Protein AF-A0A2H0Z8P1-F1 (afdb_monomer_lite)

Sequence (71 aa):
MIKLFVKFESSFIKEFRSENPGVTIGRKADNDLVLDNATVSGHHCKIYKAGETFFIEDLGSTNGTFVNGKK

Radius of gyration: 11.9 Å; chains: 1; bounding box: 24×27×24 Å

Structure (mmCIF, N/CA/C/O backbone):
data_AF-A0A2H0Z8P1-F1
#
_entry.id   AF-A0A2H0Z8P1-F1
#
loop_
_atom_site.group_PDB
_atom_site.id
_atom_site.type_symbol
_atom_site.label_atom_id
_atom_site.label_alt_id
_atom_site.label_comp_id
_atom_site.label_asym_id
_atom_site.label_entity_id
_atom_site.label_seq_id
_atom_site.pdbx_PDB_ins_code
_atom_site.Cartn_x
_atom_site.Cartn_y
_atom_site.Cartn_z
_atom_site.occupancy
_atom_site.B_iso_or_equiv
_atom_site.auth_seq_id
_atom_site.auth_comp_id
_atom_site.auth_asym_id
_atom_site.auth_atom_id
_atom_site.pdbx_PDB_model_num
ATOM 1 N N . MET A 1 1 ? -2.164 14.461 7.099 1.00 86.56 1 MET A N 1
ATOM 2 C CA . MET A 1 1 ? -1.160 13.496 7.577 1.00 86.56 1 MET A CA 1
ATOM 3 C C . MET A 1 1 ? -1.720 12.081 7.733 1.00 86.56 1 MET A C 1
ATOM 5 O O . MET A 1 1 ? -2.596 11.843 8.561 1.00 86.56 1 MET A O 1
ATOM 9 N N . ILE A 1 2 ? -1.185 11.142 6.955 1.00 94.31 2 ILE A N 1
ATOM 10 C CA . ILE A 1 2 ? -1.321 9.693 7.137 1.00 94.31 2 ILE A CA 1
ATOM 11 C C . ILE A 1 2 ? -0.103 9.195 7.912 1.00 94.31 2 ILE A C 1
ATOM 13 O O . ILE A 1 2 ? 1.030 9.566 7.600 1.00 94.31 2 ILE A O 1
ATOM 17 N N . LYS A 1 3 ? -0.336 8.338 8.908 1.00 95.56 3 LYS A N 1
ATOM 18 C CA . LYS A 1 3 ? 0.712 7.697 9.702 1.00 95.56 3 LYS A CA 1
ATOM 19 C C . LYS A 1 3 ? 0.520 6.184 9.682 1.00 95.56 3 LYS A C 1
ATOM 21 O O . LYS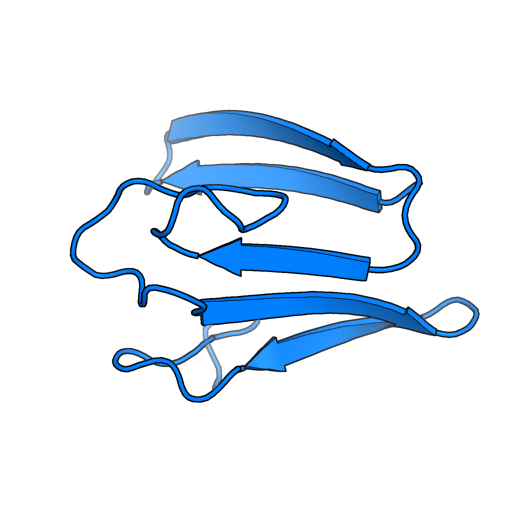 A 1 3 ? -0.532 5.697 10.086 1.00 95.56 3 LYS A O 1
ATOM 26 N N . LEU A 1 4 ? 1.542 5.454 9.243 1.00 95.94 4 LEU A N 1
ATOM 27 C CA . LEU A 1 4 ? 1.552 3.994 9.172 1.00 95.94 4 LEU A CA 1
ATOM 28 C C . LEU A 1 4 ? 2.699 3.437 10.019 1.00 95.94 4 LEU A C 1
ATOM 30 O O . LEU A 1 4 ? 3.820 3.943 9.976 1.00 95.94 4 LEU A O 1
ATOM 34 N N . PHE A 1 5 ? 2.427 2.366 10.761 1.00 96.38 5 PHE A N 1
ATOM 35 C CA . PHE A 1 5 ? 3.453 1.569 11.429 1.00 96.38 5 PHE A CA 1
ATOM 36 C C . PHE A 1 5 ? 3.572 0.236 10.701 1.00 96.38 5 PHE A C 1
ATOM 38 O O . PHE A 1 5 ? 2.618 -0.538 10.659 1.00 96.38 5 PHE A O 1
ATOM 45 N N . VAL A 1 6 ? 4.741 -0.030 10.130 1.00 96.12 6 VAL A N 1
ATOM 46 C CA . VAL A 1 6 ? 5.010 -1.261 9.391 1.00 96.12 6 VAL A CA 1
ATOM 47 C C . VAL A 1 6 ? 5.620 -2.280 10.341 1.00 96.12 6 VAL A C 1
ATOM 49 O O . VAL A 1 6 ? 6.622 -2.001 11.008 1.00 96.12 6 VAL A O 1
ATOM 52 N N . LYS A 1 7 ? 5.018 -3.466 10.389 1.00 95.31 7 LYS A N 1
ATOM 53 C CA . LYS A 1 7 ? 5.500 -4.613 11.156 1.00 95.31 7 LYS A CA 1
ATOM 54 C C . LYS A 1 7 ? 5.620 -5.827 10.246 1.00 95.31 7 LYS A C 1
ATOM 56 O O . LYS A 1 7 ? 4.863 -5.952 9.287 1.00 95.31 7 LYS A O 1
ATOM 61 N N . PHE A 1 8 ? 6.554 -6.707 10.570 1.00 93.00 8 PHE A N 1
ATOM 62 C CA . PHE A 1 8 ? 6.661 -8.030 9.971 1.00 93.00 8 PHE A CA 1
ATOM 63 C C . PHE A 1 8 ? 6.749 -9.045 11.104 1.00 93.00 8 PHE A C 1
ATOM 65 O O . PHE A 1 8 ? 7.617 -8.916 11.972 1.00 93.00 8 PHE A O 1
ATOM 72 N N . GLU A 1 9 ? 5.814 -9.996 11.130 1.00 89.75 9 GLU A N 1
ATOM 73 C CA . GLU A 1 9 ? 5.564 -10.839 12.303 1.00 89.75 9 GLU A CA 1
ATOM 74 C C . GLU A 1 9 ? 5.377 -9.957 13.558 1.00 89.75 9 GLU A C 1
ATOM 76 O O . GLU A 1 9 ? 4.549 -9.041 13.577 1.00 89.75 9 GLU A O 1
ATOM 81 N N . SER A 1 10 ? 6.192 -10.167 14.589 1.00 91.06 10 SER A N 1
ATOM 82 C CA . SER A 1 10 ? 6.179 -9.379 15.827 1.00 91.06 10 SER A CA 1
ATOM 83 C C . SER A 1 10 ? 7.135 -8.180 15.810 1.00 91.06 10 SER A C 1
ATOM 85 O O . SER A 1 10 ? 7.154 -7.395 16.760 1.00 91.06 10 SER A O 1
ATOM 87 N N . SER A 1 11 ? 7.927 -8.010 14.749 1.00 94.81 11 SER A N 1
ATOM 88 C CA . SER A 1 11 ? 8.988 -7.004 14.684 1.00 94.81 11 SER A CA 1
ATOM 89 C C . SER A 1 11 ? 8.491 -5.699 14.073 1.00 94.81 11 SER A C 1
ATOM 91 O O . SER A 1 11 ? 7.933 -5.674 12.974 1.00 94.81 11 SER A O 1
ATOM 93 N N . PHE A 1 12 ? 8.731 -4.587 14.769 1.00 95.38 12 PHE A N 1
ATOM 94 C CA . PHE A 1 12 ? 8.558 -3.257 14.196 1.00 95.38 12 PHE A CA 1
ATOM 95 C C . PHE A 1 12 ? 9.666 -2.976 13.182 1.00 95.38 12 PHE A C 1
ATOM 97 O O . PHE A 1 12 ? 10.844 -3.077 13.510 1.00 95.38 12 PHE A O 1
ATOM 104 N N . ILE A 1 13 ? 9.272 -2.622 11.960 1.00 95.12 13 ILE A N 1
ATOM 105 C CA . ILE A 1 13 ? 10.204 -2.356 10.865 1.00 95.12 13 ILE A CA 1
ATOM 106 C C . ILE A 1 13 ? 10.457 -0.859 10.745 1.00 95.12 13 ILE A C 1
ATOM 108 O O . ILE A 1 13 ? 11.601 -0.419 10.814 1.00 95.12 13 ILE A O 1
ATOM 112 N N . LYS A 1 14 ? 9.395 -0.068 10.548 1.00 95.25 14 LYS A N 1
ATOM 113 C CA . LYS A 1 14 ? 9.502 1.389 10.401 1.00 95.25 14 LYS A CA 1
ATOM 114 C C . LYS A 1 14 ? 8.178 2.108 10.603 1.00 95.25 14 LYS A C 1
ATOM 116 O O . LYS A 1 14 ? 7.096 1.548 10.421 1.00 95.25 14 LYS A O 1
ATOM 121 N N . GLU A 1 15 ? 8.288 3.387 10.926 1.00 97.06 15 GLU A N 1
ATOM 122 C CA . GLU A 1 15 ? 7.191 4.343 10.878 1.00 97.06 15 GLU A CA 1
ATOM 123 C C . GLU A 1 15 ? 7.256 5.077 9.536 1.00 97.06 15 GLU A C 1
ATOM 125 O O . GLU A 1 15 ? 8.330 5.491 9.104 1.00 97.06 15 GLU A O 1
ATOM 130 N N . PHE A 1 16 ? 6.112 5.238 8.882 1.00 96.56 16 PHE A N 1
ATOM 131 C CA . PHE A 1 16 ? 5.979 6.009 7.654 1.00 96.56 16 PHE A CA 1
ATOM 132 C C . PHE A 1 16 ? 4.946 7.115 7.853 1.00 96.56 16 PHE A C 1
ATOM 134 O O . PHE A 1 16 ? 3.867 6.883 8.408 1.00 96.56 16 PHE A O 1
ATOM 141 N N . ARG A 1 17 ? 5.276 8.323 7.396 1.00 97.00 17 ARG A N 1
ATOM 142 C CA . ARG A 1 17 ? 4.381 9.480 7.417 1.00 97.00 17 ARG A CA 1
ATOM 143 C C . ARG A 1 17 ? 4.282 10.064 6.021 1.00 97.00 17 ARG A C 1
ATOM 145 O O . ARG A 1 17 ? 5.287 10.158 5.325 1.00 97.00 17 ARG A O 1
ATOM 152 N N . SER A 1 18 ? 3.082 10.489 5.653 1.00 95.00 18 SER A N 1
ATOM 153 C CA . SER A 1 18 ? 2.840 11.223 4.418 1.00 95.00 18 SER A CA 1
ATOM 154 C C . SER A 1 18 ? 1.842 12.344 4.658 1.00 95.00 18 SER A C 1
ATOM 156 O O . SER A 1 18 ? 0.853 12.168 5.375 1.00 95.00 18 SER A O 1
ATOM 158 N N . GLU A 1 19 ? 2.087 13.500 4.048 1.00 93.31 19 GLU A N 1
ATOM 159 C CA . GLU A 1 19 ? 1.101 14.581 3.997 1.00 93.31 19 GLU A CA 1
ATOM 160 C C . GLU A 1 19 ? 0.104 14.409 2.849 1.00 93.31 19 GLU A C 1
ATOM 162 O O . GLU A 1 19 ? -0.958 15.032 2.866 1.00 93.31 19 GLU A O 1
ATOM 167 N N . ASN A 1 20 ? 0.388 13.507 1.905 1.00 91.69 20 ASN A N 1
ATOM 168 C CA . ASN A 1 20 ? -0.526 13.207 0.815 1.00 91.69 20 ASN A CA 1
ATOM 169 C C . ASN A 1 20 ? -1.804 12.539 1.354 1.00 91.69 20 ASN A C 1
ATOM 171 O O . ASN A 1 20 ? -1.747 11.724 2.282 1.00 91.69 20 ASN A O 1
ATOM 175 N N . PRO A 1 21 ? -2.973 12.829 0.755 1.00 91.12 21 PRO A N 1
ATOM 176 C CA . PRO A 1 21 ? -4.243 12.217 1.148 1.00 91.12 21 PRO A CA 1
ATOM 177 C C . PRO A 1 21 ? -4.335 10.731 0.765 1.00 91.12 21 PRO A C 1
ATOM 179 O O . PRO A 1 21 ? -5.274 10.050 1.179 1.00 91.12 21 PRO A O 1
ATOM 182 N N . GLY A 1 22 ? -3.374 10.227 -0.015 1.00 96.12 22 GLY A N 1
ATOM 183 C CA . GLY A 1 22 ? -3.228 8.827 -0.379 1.00 96.12 22 GLY A CA 1
ATOM 184 C C . GLY A 1 22 ? -1.765 8.395 -0.360 1.00 96.12 22 GLY A C 1
ATOM 185 O O . GLY A 1 22 ? -0.869 9.205 -0.584 1.00 96.12 22 GLY A O 1
ATOM 186 N N . VAL A 1 23 ? -1.551 7.115 -0.077 1.00 98.19 23 VAL A N 1
ATOM 187 C CA . VAL A 1 23 ? -0.251 6.450 -0.002 1.00 98.19 23 VAL A CA 1
ATOM 188 C C . VAL A 1 23 ? -0.356 5.147 -0.778 1.00 98.19 23 VAL A C 1
ATOM 190 O O . VAL A 1 23 ? -1.171 4.282 -0.452 1.00 98.19 23 VAL A O 1
ATOM 193 N N . THR A 1 24 ? 0.470 5.012 -1.802 1.00 98.44 24 THR A N 1
ATOM 194 C CA . THR A 1 24 ? 0.657 3.776 -2.561 1.00 98.44 24 THR A CA 1
ATOM 195 C C . THR A 1 24 ? 1.671 2.879 -1.863 1.00 98.44 24 THR A C 1
ATOM 197 O O . THR A 1 24 ? 2.676 3.343 -1.321 1.00 98.44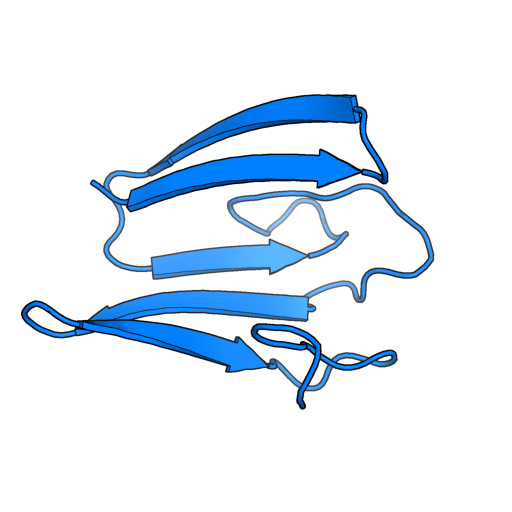 24 THR A O 1
ATOM 200 N N . ILE A 1 25 ? 1.387 1.579 -1.833 1.00 98.50 25 ILE A N 1
ATOM 201 C CA . ILE A 1 25 ? 2.199 0.575 -1.151 1.00 98.50 25 ILE A CA 1
ATOM 202 C C . ILE A 1 25 ? 2.481 -0.555 -2.135 1.00 98.50 25 ILE A C 1
ATOM 204 O O . ILE A 1 25 ? 1.572 -1.109 -2.758 1.00 98.50 25 ILE A O 1
ATOM 208 N N . GLY A 1 26 ? 3.748 -0.930 -2.261 1.00 98.50 26 GLY A N 1
ATOM 209 C CA . GLY A 1 26 ? 4.160 -2.001 -3.157 1.00 98.50 26 GLY A CA 1
ATOM 210 C C . GLY A 1 26 ? 5.661 -2.239 -3.127 1.00 98.50 26 GLY A C 1
ATOM 211 O O . GLY A 1 26 ? 6.400 -1.567 -2.408 1.00 98.50 26 GLY A O 1
ATOM 212 N N . ARG A 1 27 ? 6.119 -3.223 -3.901 1.00 98.25 27 ARG A N 1
ATOM 213 C CA . ARG A 1 27 ? 7.544 -3.572 -3.980 1.00 98.25 27 ARG A CA 1
ATOM 214 C C . ARG A 1 27 ? 8.341 -2.673 -4.924 1.00 98.25 27 ARG A C 1
ATOM 216 O O . ARG A 1 27 ? 9.551 -2.549 -4.765 1.00 98.25 27 ARG A O 1
ATOM 223 N N . LYS A 1 28 ? 7.700 -2.068 -5.927 1.00 98.12 28 LYS A N 1
ATOM 224 C CA . LYS A 1 28 ? 8.407 -1.180 -6.859 1.00 98.12 28 LYS A CA 1
ATOM 225 C C . LYS A 1 28 ? 8.770 0.144 -6.187 1.00 98.12 28 LYS A C 1
ATOM 227 O O . LYS A 1 28 ? 8.046 0.624 -5.316 1.00 98.12 28 LYS A O 1
ATOM 232 N N . ALA A 1 29 ? 9.885 0.722 -6.629 1.00 97.75 29 ALA A N 1
ATOM 233 C CA . ALA A 1 29 ? 10.475 1.932 -6.060 1.00 97.75 29 ALA A CA 1
ATOM 234 C C . ALA A 1 29 ? 9.667 3.219 -6.311 1.00 97.75 29 ALA A C 1
ATOM 236 O O . ALA A 1 29 ? 9.974 4.249 -5.725 1.00 97.75 29 ALA A O 1
ATOM 237 N N . ASP A 1 30 ? 8.658 3.167 -7.178 1.00 97.38 30 ASP A N 1
ATOM 238 C CA . ASP A 1 30 ? 7.769 4.279 -7.518 1.00 97.38 30 ASP A CA 1
ATOM 239 C C . ASP A 1 30 ? 6.529 4.380 -6.610 1.00 97.38 30 ASP A C 1
ATOM 241 O O . ASP A 1 30 ? 5.714 5.279 -6.798 1.00 97.38 30 ASP A O 1
ATOM 245 N N . ASN A 1 31 ? 6.379 3.493 -5.617 1.00 98.31 31 ASN A N 1
ATOM 246 C CA . ASN A 1 31 ? 5.366 3.644 -4.569 1.00 98.31 31 ASN A CA 1
ATOM 247 C C . ASN A 1 31 ? 5.845 4.596 -3.464 1.00 98.31 31 ASN A C 1
ATOM 249 O O . ASN A 1 31 ? 7.033 4.650 -3.149 1.00 98.31 31 ASN A O 1
ATOM 253 N N . ASP A 1 32 ? 4.901 5.253 -2.788 1.00 97.69 32 ASP A N 1
ATOM 254 C CA . ASP A 1 32 ? 5.183 6.105 -1.625 1.00 97.69 32 ASP A CA 1
ATOM 255 C C . ASP A 1 32 ? 5.829 5.304 -0.480 1.00 97.69 32 ASP A C 1
ATOM 257 O O . ASP A 1 32 ? 6.815 5.724 0.129 1.00 97.69 32 ASP A O 1
ATOM 261 N N . LEU A 1 33 ? 5.271 4.124 -0.189 1.00 97.50 33 LEU A N 1
ATOM 262 C CA . LEU A 1 33 ? 5.791 3.186 0.796 1.00 97.50 33 LEU A CA 1
ATOM 263 C C . LEU A 1 33 ? 6.259 1.907 0.103 1.00 97.50 33 LEU A C 1
ATOM 265 O O . LEU A 1 33 ? 5.489 0.981 -0.158 1.00 97.50 33 LEU A O 1
ATOM 269 N N . VAL A 1 34 ? 7.568 1.845 -0.130 1.00 97.81 34 VAL A N 1
ATOM 270 C CA . VAL A 1 34 ? 8.220 0.660 -0.689 1.00 97.81 34 VAL A CA 1
ATOM 271 C C . VAL A 1 34 ? 8.409 -0.405 0.393 1.00 97.81 34 VAL A C 1
ATOM 273 O O . VAL A 1 34 ? 8.992 -0.137 1.459 1.00 97.81 34 VAL A O 1
ATOM 276 N N . LEU A 1 35 ? 7.919 -1.611 0.100 1.00 96.56 35 LEU A N 1
ATOM 277 C CA . LEU A 1 35 ? 8.113 -2.832 0.880 1.00 96.56 35 LEU A CA 1
ATOM 278 C C . LEU A 1 35 ? 8.863 -3.859 0.025 1.00 96.56 35 LEU A C 1
ATOM 280 O O . LEU A 1 35 ? 8.277 -4.510 -0.840 1.00 96.56 35 LEU A O 1
ATOM 284 N N . ASP A 1 36 ? 10.164 -4.002 0.272 1.00 94.62 36 ASP A N 1
ATOM 285 C CA . ASP A 1 36 ? 11.015 -4.941 -0.459 1.00 94.62 36 ASP A CA 1
ATOM 286 C C . ASP A 1 36 ? 10.815 -6.377 0.050 1.00 94.62 36 ASP A C 1
ATOM 288 O O . ASP A 1 36 ? 11.537 -6.876 0.912 1.00 94.62 36 ASP A O 1
ATOM 292 N N . ASN A 1 37 ? 9.747 -7.019 -0.422 1.00 94.62 37 ASN A N 1
ATOM 293 C CA . ASN A 1 37 ? 9.442 -8.410 -0.118 1.00 94.62 37 ASN A CA 1
ATOM 294 C C . ASN A 1 37 ? 8.838 -9.101 -1.344 1.00 94.62 37 ASN A C 1
ATOM 296 O O . ASN A 1 37 ? 7.892 -8.596 -1.947 1.00 94.62 37 ASN A O 1
ATOM 300 N N . ALA A 1 38 ? 9.354 -10.281 -1.694 1.00 94.75 38 ALA A N 1
ATOM 301 C CA . ALA A 1 38 ? 8.929 -11.045 -2.866 1.00 94.75 38 ALA A CA 1
ATOM 302 C C . ALA A 1 38 ? 7.422 -11.372 -2.897 1.00 94.75 38 ALA A C 1
ATOM 304 O O . ALA A 1 38 ? 6.860 -11.516 -3.982 1.00 94.75 38 ALA A O 1
ATOM 305 N N . THR A 1 39 ? 6.753 -11.452 -1.742 1.00 95.31 39 THR A N 1
ATOM 306 C CA . THR A 1 39 ? 5.304 -11.701 -1.648 1.00 95.31 39 THR A CA 1
ATOM 307 C C . THR A 1 39 ? 4.458 -10.446 -1.888 1.00 95.31 39 THR A C 1
ATOM 309 O O . THR A 1 39 ? 3.239 -10.541 -2.044 1.00 95.31 39 THR A O 1
ATOM 312 N N . VAL A 1 40 ? 5.078 -9.267 -1.964 1.00 97.81 40 VAL A N 1
ATOM 313 C CA . VAL A 1 40 ? 4.409 -7.999 -2.248 1.00 97.81 40 VAL A CA 1
ATOM 314 C C . VAL A 1 40 ? 4.469 -7.719 -3.755 1.00 97.81 40 VAL A C 1
ATOM 316 O O . VAL A 1 40 ? 5.539 -7.620 -4.367 1.00 97.81 40 VAL A O 1
ATOM 319 N N . SER A 1 41 ? 3.296 -7.589 -4.379 1.00 98.50 41 SER A N 1
ATOM 320 C CA . SER A 1 41 ? 3.151 -7.113 -5.759 1.00 98.50 41 SER A CA 1
ATOM 321 C C . SER A 1 41 ? 3.786 -5.736 -5.991 1.00 98.50 41 SER A C 1
ATOM 323 O O . SER A 1 41 ? 3.960 -4.937 -5.072 1.00 98.50 41 SER A O 1
ATOM 325 N N . GLY A 1 42 ? 4.137 -5.451 -7.250 1.00 98.44 42 GLY A N 1
ATOM 326 C CA . GLY A 1 42 ? 4.820 -4.210 -7.626 1.00 98.44 42 GLY A CA 1
ATOM 327 C C . GLY A 1 42 ? 4.063 -2.953 -7.196 1.00 98.44 42 GLY A C 1
ATOM 328 O O . GLY A 1 42 ? 4.662 -2.099 -6.556 1.00 98.44 42 GLY A O 1
ATOM 329 N N . HIS A 1 43 ? 2.759 -2.911 -7.465 1.00 98.38 43 HIS A N 1
ATOM 330 C CA . HIS A 1 43 ? 1.791 -1.998 -6.854 1.00 98.38 43 HIS A CA 1
ATOM 331 C C . HIS A 1 43 ? 0.754 -2.888 -6.180 1.00 98.38 43 HIS A C 1
ATOM 333 O O . HIS A 1 43 ? 0.114 -3.687 -6.859 1.00 98.38 43 HIS A O 1
ATOM 339 N N . HIS A 1 44 ? 0.683 -2.860 -4.854 1.00 98.62 44 HIS A N 1
ATOM 340 C CA . HIS A 1 44 ? -0.077 -3.851 -4.098 1.00 98.62 44 HIS A CA 1
ATOM 341 C C . HIS A 1 44 ? -1.413 -3.282 -3.643 1.00 98.62 44 HIS A C 1
ATOM 343 O O . HIS A 1 44 ? -2.468 -3.819 -3.966 1.00 98.62 44 HIS A O 1
ATOM 349 N N . CYS A 1 45 ? -1.363 -2.174 -2.915 1.00 98.56 45 CYS A N 1
ATOM 350 C CA . CYS A 1 45 ? -2.550 -1.512 -2.413 1.00 98.56 45 CYS A CA 1
ATOM 351 C C . CYS A 1 45 ? -2.323 -0.009 -2.270 1.00 98.56 45 CYS A C 1
ATOM 353 O O . CYS A 1 45 ? -1.199 0.496 -2.351 1.00 98.56 45 CYS A O 1
ATOM 355 N N . LYS A 1 46 ? -3.415 0.709 -2.045 1.00 98.19 46 LYS A N 1
ATOM 356 C CA . LYS A 1 46 ? -3.420 2.133 -1.740 1.00 98.19 46 LYS A CA 1
ATOM 357 C C . LYS A 1 46 ? -4.223 2.366 -0.474 1.00 98.19 46 LYS A C 1
ATOM 359 O O . LYS A 1 46 ? -5.342 1.881 -0.352 1.00 98.19 46 LYS A O 1
ATOM 364 N N . ILE A 1 47 ? -3.671 3.149 0.443 1.00 97.75 47 ILE A N 1
ATOM 365 C CA . ILE A 1 47 ? -4.405 3.679 1.593 1.00 97.75 47 ILE A CA 1
ATOM 366 C C . ILE A 1 47 ? -4.720 5.138 1.310 1.00 97.75 47 ILE A C 1
ATOM 368 O O . ILE A 1 47 ? -3.836 5.889 0.907 1.00 97.75 47 ILE A O 1
ATOM 372 N N . TYR A 1 48 ? -5.958 5.565 1.523 1.00 96.88 48 TYR A N 1
ATOM 373 C CA . TYR A 1 48 ? -6.336 6.965 1.355 1.00 96.88 48 TYR A CA 1
ATOM 374 C C . TYR A 1 48 ? -7.388 7.393 2.371 1.00 96.88 48 TYR A C 1
ATOM 376 O O . TYR A 1 48 ? -8.141 6.575 2.897 1.00 96.88 48 TYR A O 1
ATOM 384 N N . LYS A 1 49 ? -7.425 8.694 2.665 1.00 94.94 49 LYS A N 1
ATOM 385 C CA . LYS A 1 49 ? -8.450 9.296 3.521 1.00 94.94 49 LYS A CA 1
ATOM 386 C C . LYS A 1 49 ? -9.521 9.938 2.641 1.00 94.94 49 LYS A C 1
ATOM 388 O O . LYS A 1 49 ? -9.195 10.754 1.782 1.00 94.94 49 LYS A O 1
ATOM 393 N N . ALA A 1 50 ? -10.788 9.606 2.872 1.00 93.12 50 ALA A N 1
ATOM 394 C CA . ALA A 1 50 ? -1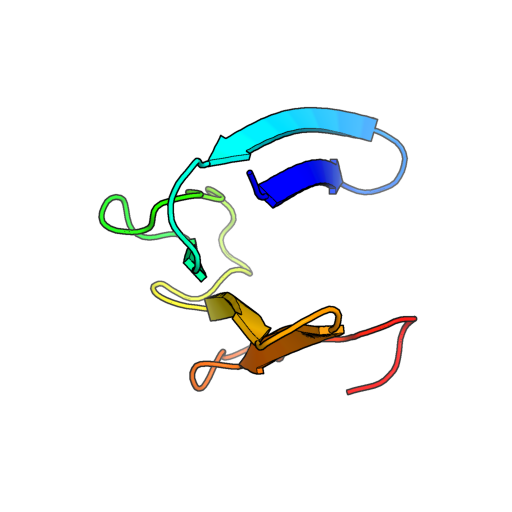1.930 10.315 2.300 1.00 93.12 50 ALA A CA 1
ATOM 395 C C . ALA A 1 50 ? -12.812 10.831 3.446 1.00 93.12 50 ALA A C 1
ATOM 397 O O . ALA A 1 50 ? -13.404 10.055 4.197 1.00 93.12 50 ALA A O 1
ATOM 398 N N . GLY A 1 51 ? -12.840 12.156 3.620 1.00 91.00 51 GLY A N 1
ATOM 399 C CA . GLY A 1 51 ? -13.423 12.790 4.805 1.00 91.00 51 GLY A CA 1
ATOM 400 C C . GLY A 1 51 ? -12.671 12.389 6.077 1.00 91.00 51 GLY A C 1
ATOM 401 O O . GLY A 1 51 ? -11.454 12.558 6.167 1.00 91.00 51 GLY A O 1
ATOM 402 N N . GLU A 1 52 ? -13.393 11.818 7.041 1.00 91.56 52 GLU A N 1
ATOM 403 C CA . GLU A 1 52 ? -12.829 11.311 8.300 1.00 91.56 52 GLU A CA 1
ATOM 404 C C . GLU A 1 52 ? -12.529 9.809 8.287 1.00 91.56 52 GLU A C 1
ATOM 406 O O . GLU A 1 52 ? -12.025 9.263 9.268 1.00 91.56 52 GLU A O 1
ATOM 411 N N . THR A 1 53 ? -12.782 9.134 7.167 1.00 94.19 53 THR A N 1
ATOM 412 C CA . THR A 1 53 ? -12.632 7.684 7.057 1.00 94.19 53 THR A CA 1
ATOM 413 C C . THR A 1 53 ? -11.403 7.323 6.233 1.00 94.19 53 THR A C 1
ATOM 415 O O . THR A 1 53 ? -11.121 7.925 5.195 1.00 94.19 53 THR A O 1
ATOM 418 N N . PHE A 1 54 ? -10.665 6.318 6.703 1.00 94.81 54 PHE A N 1
ATOM 419 C CA . PHE A 1 54 ? -9.581 5.700 5.952 1.00 94.81 54 PHE A CA 1
ATOM 420 C C . PHE A 1 54 ? -10.096 4.503 5.167 1.00 94.81 54 PHE A C 1
ATOM 422 O O . PHE A 1 54 ? -10.852 3.684 5.685 1.00 94.81 54 PHE A O 1
ATOM 429 N N . PHE A 1 55 ? -9.627 4.399 3.935 1.00 96.75 55 PHE A N 1
ATOM 430 C CA . PHE A 1 55 ? -9.913 3.308 3.025 1.00 96.75 55 PHE A CA 1
ATOM 431 C C . PHE A 1 55 ? -8.611 2.641 2.614 1.00 96.75 55 PHE A C 1
ATOM 433 O O . PHE A 1 55 ? -7.560 3.285 2.541 1.00 96.75 55 PHE A O 1
ATOM 440 N N . ILE A 1 56 ? -8.707 1.348 2.334 1.00 97.31 56 ILE A N 1
ATOM 441 C CA . ILE A 1 56 ? -7.663 0.578 1.679 1.00 97.31 56 ILE A CA 1
ATOM 442 C C . ILE A 1 56 ? -8.253 -0.051 0.422 1.00 97.31 56 ILE A C 1
ATOM 444 O O . ILE A 1 56 ? -9.349 -0.605 0.450 1.00 97.31 56 ILE A O 1
ATOM 448 N N . GLU A 1 57 ? -7.529 0.074 -0.676 1.00 97.81 57 GLU A N 1
ATOM 449 C CA . GLU A 1 57 ? -7.900 -0.436 -1.988 1.00 97.81 57 GLU A CA 1
ATOM 450 C C . GLU A 1 57 ? -6.802 -1.386 -2.459 1.00 97.81 57 GLU A C 1
ATOM 452 O O . GLU A 1 57 ? -5.632 -1.003 -2.529 1.00 97.81 57 GLU A O 1
ATOM 457 N N . ASP A 1 58 ? -7.168 -2.632 -2.750 1.00 98.38 58 ASP A N 1
ATOM 458 C CA . ASP A 1 58 ? -6.274 -3.584 -3.406 1.00 98.38 58 ASP A CA 1
ATOM 459 C C . ASP A 1 58 ? -6.142 -3.220 -4.890 1.00 98.38 58 ASP A C 1
ATOM 461 O O . ASP A 1 58 ? -7.143 -3.002 -5.568 1.00 98.38 58 ASP A O 1
ATOM 465 N N . LEU A 1 59 ? -4.913 -3.160 -5.405 1.00 98.19 59 LEU A N 1
ATOM 466 C CA . LEU A 1 59 ? -4.626 -2.746 -6.784 1.00 98.19 59 LEU A CA 1
ATOM 467 C C . LEU A 1 59 ? -4.447 -3.945 -7.731 1.00 98.19 59 LEU A C 1
ATOM 469 O O . LEU A 1 59 ? -3.675 -3.880 -8.687 1.00 98.19 59 LEU A O 1
ATOM 473 N N . GLY A 1 60 ? -5.134 -5.058 -7.456 1.00 97.06 60 GLY A N 1
ATOM 474 C CA . GLY A 1 60 ? -4.973 -6.309 -8.196 1.00 97.06 60 GLY A CA 1
ATOM 475 C C . GLY A 1 60 ? -3.733 -7.079 -7.751 1.00 97.06 60 GLY A C 1
ATOM 476 O O . GLY A 1 60 ? -2.993 -7.621 -8.576 1.00 97.06 60 GLY A O 1
ATOM 477 N N . SER A 1 61 ? -3.469 -7.095 -6.445 1.00 97.94 61 SER A N 1
ATOM 478 C CA . SER A 1 61 ? -2.303 -7.777 -5.901 1.00 97.94 61 SER A CA 1
ATOM 479 C C . SER A 1 61 ? -2.419 -9.300 -6.043 1.00 97.94 61 SER A C 1
ATOM 481 O O . SER A 1 61 ? -3.498 -9.889 -6.006 1.00 97.94 61 SER A O 1
ATOM 483 N N . THR A 1 62 ? -1.274 -9.966 -6.193 1.00 97.69 62 THR A N 1
ATOM 484 C CA . THR A 1 62 ? -1.205 -11.417 -6.427 1.00 97.69 62 THR A CA 1
ATOM 485 C C . THR A 1 62 ? -1.657 -12.208 -5.203 1.00 97.69 62 THR A C 1
ATOM 487 O O . THR A 1 62 ? -2.398 -13.177 -5.336 1.00 97.69 62 THR A O 1
ATOM 490 N N . ASN A 1 63 ? -1.227 -11.784 -4.013 1.00 96.81 63 ASN A N 1
ATOM 491 C CA . ASN A 1 63 ? -1.547 -12.463 -2.756 1.00 96.81 63 ASN A CA 1
ATOM 492 C C . ASN A 1 63 ? -2.785 -11.882 -2.058 1.00 96.81 63 ASN A C 1
ATOM 494 O O . ASN A 1 63 ? -3.303 -12.503 -1.133 1.00 96.81 63 ASN A O 1
ATOM 498 N N . GLY A 1 64 ? -3.303 -10.747 -2.532 1.00 97.12 64 GLY A N 1
ATOM 499 C CA . GLY A 1 64 ? -4.430 -10.047 -1.933 1.00 97.12 64 GLY A CA 1
ATOM 500 C C . GLY A 1 64 ? -4.037 -9.153 -0.757 1.00 97.12 64 GLY A C 1
AT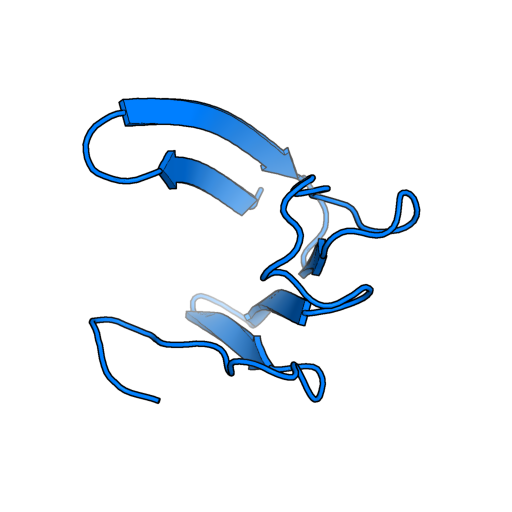OM 501 O O . GLY A 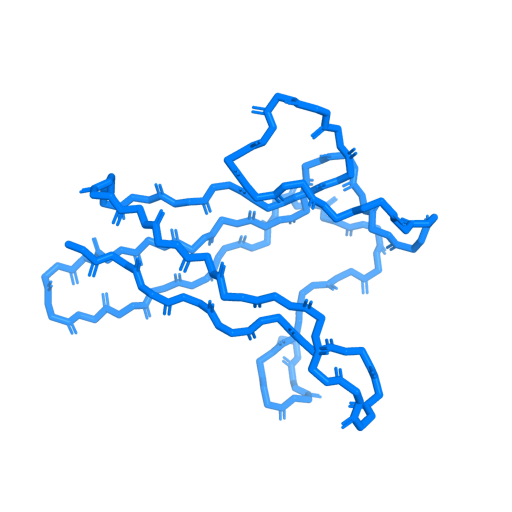1 64 ? -3.070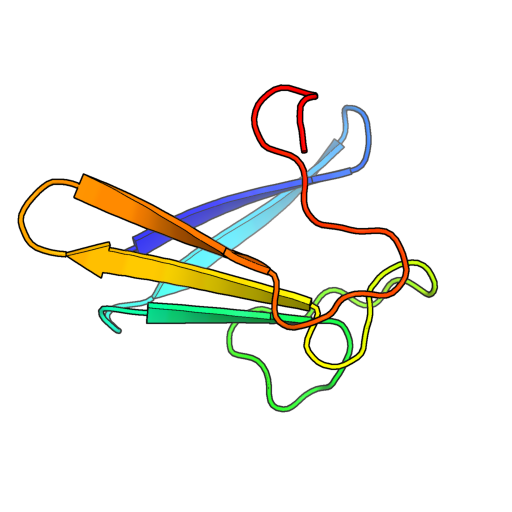 -9.404 -0.039 1.00 97.12 64 GLY A O 1
ATOM 502 N N . THR A 1 65 ? -4.868 -8.143 -0.528 1.00 97.69 65 THR A N 1
ATOM 503 C CA . THR A 1 65 ? -4.851 -7.299 0.667 1.00 97.69 65 THR A CA 1
ATOM 504 C C . THR A 1 65 ? -5.874 -7.808 1.681 1.00 97.69 65 THR A C 1
ATOM 506 O O . THR A 1 65 ? -6.995 -8.145 1.311 1.00 97.69 65 THR A O 1
ATOM 509 N N . PHE A 1 66 ? -5.501 -7.842 2.963 1.00 96.56 66 PHE A N 1
ATOM 510 C CA . PHE A 1 66 ? -6.372 -8.292 4.051 1.00 96.56 66 PHE A CA 1
ATOM 511 C C . PHE A 1 66 ? -6.475 -7.223 5.139 1.00 96.56 66 PHE A C 1
ATOM 513 O O . PHE A 1 66 ? -5.472 -6.638 5.550 1.00 96.56 66 PHE A O 1
ATOM 520 N N . VAL A 1 67 ? -7.681 -7.023 5.665 1.00 95.62 67 VAL A N 1
ATOM 521 C CA . VAL A 1 67 ? -7.979 -6.147 6.801 1.00 95.62 67 VAL A CA 1
ATOM 522 C C . VAL A 1 67 ? -8.472 -7.005 7.956 1.00 95.62 67 VAL A C 1
ATOM 524 O O . VAL A 1 67 ? -9.482 -7.698 7.846 1.00 95.62 67 VAL A O 1
ATOM 527 N N . ASN A 1 68 ? -7.752 -6.984 9.081 1.00 94.38 68 ASN A N 1
ATOM 528 C CA . ASN A 1 68 ? -8.066 -7.804 10.260 1.00 94.38 68 ASN A CA 1
ATOM 529 C C . ASN A 1 68 ? -8.239 -9.303 9.926 1.00 94.38 68 ASN A C 1
ATOM 531 O O . ASN A 1 68 ? -9.146 -9.965 10.429 1.00 94.38 68 ASN A O 1
ATOM 535 N N . GLY A 1 69 ? -7.389 -9.824 9.033 1.00 92.31 69 GLY A N 1
ATOM 536 C CA . GLY A 1 69 ? -7.403 -11.226 8.601 1.00 92.31 69 GLY A CA 1
ATOM 537 C C . GLY A 1 69 ? -8.508 -11.591 7.604 1.00 92.31 69 GLY A C 1
ATOM 538 O O . GLY A 1 69 ? -8.634 -12.760 7.250 1.00 92.31 69 GLY A O 1
ATOM 539 N N . LYS A 1 70 ? -9.304 -10.622 7.139 1.00 90.69 70 LYS A N 1
ATOM 540 C CA . LYS A 1 70 ? -10.359 -10.826 6.138 1.00 90.69 70 LYS A CA 1
ATOM 541 C C . LYS A 1 70 ? -10.011 -10.099 4.847 1.00 90.69 70 LYS A C 1
ATOM 543 O O . LYS A 1 70 ? -9.452 -9.008 4.902 1.00 90.69 70 LYS A O 1
ATOM 548 N N . LYS A 1 71 ? -10.315 -10.729 3.716 1.00 83.75 71 LYS A N 1
ATOM 549 C CA . LYS A 1 71 ? -10.160 -10.126 2.392 1.00 83.75 71 LYS A CA 1
ATOM 550 C C . LYS A 1 71 ? -11.348 -9.223 2.083 1.00 83.75 71 LYS A C 1
ATOM 552 O O . LYS A 1 71 ? -12.473 -9.624 2.459 1.00 83.75 71 LYS A O 1
#

Secondary structure (DSSP, 8-state):
-EEEEEEETTEEEEEEEESSSEEEEESSTTSSEE---TTS-SS-EEEEEETTEEEEEE-S-SS---BTTB-

pLDDT: mean 95.68, std 2.9, range [83.75, 98.62]

Foldseek 3Di:
DDWDFDDDPNDTDDIDDDPDQKFWEFCAPPGNHHDPDPQTHRTAWMWGDDPNDIDIGGPPHPNHDDDPNHD